Protein AF-Q71DD2-F1 (afdb_monomer)

Nearest PDB structures (foldseek):
  8oip-assembly1_Ac  TM=7.474E-01  e=9.501E-04  Sus scrofa
  8any-assembly1_A2  TM=7.520E-01  e=8.126E-03  Homo sapiens
  7nql-assembly1_Am  TM=7.288E-01  e=7.075E-03  Sus scrofa
  6neq-assembly1_m  TM=6.473E-01  e=2.181E-03  Bos taurus
  7pnw-assembly1_2  TM=6.486E-01  e=5.364E-03  Mus musculus

Structure (mmCIF, N/CA/C/O backbone):
data_AF-Q71DD2-F1
#
_entry.id   AF-Q71DD2-F1
#
loop_
_atom_site.group_PDB
_atom_site.id
_atom_site.type_symbol
_atom_site.label_atom_id
_atom_site.label_alt_id
_atom_site.label_comp_id
_atom_site.label_asym_id
_atom_site.label_entity_id
_atom_site.label_seq_id
_atom_site.pdbx_PDB_ins_code
_atom_site.Cartn_x
_atom_site.Cartn_y
_atom_site.Cartn_z
_atom_site.occupancy
_atom_site.B_iso_or_equiv
_atom_site.auth_seq_id
_atom_site.auth_comp_id
_atom_site.auth_asym_id
_atom_site.auth_atom_id
_atom_site.pdbx_PDB_model_num
ATOM 1 N N . MET A 1 1 ? 49.262 -46.499 -36.987 1.00 41.56 1 MET A N 1
ATOM 2 C CA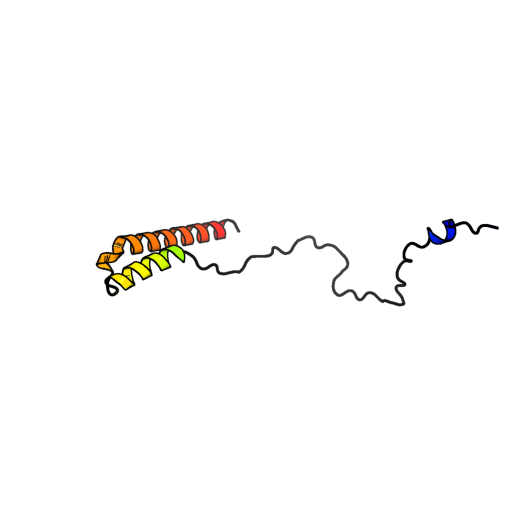 . MET A 1 1 ? 49.068 -45.060 -37.272 1.00 41.56 1 MET A CA 1
ATOM 3 C C . MET A 1 1 ? 47.923 -44.555 -36.410 1.00 41.56 1 MET A C 1
ATOM 5 O O . MET A 1 1 ? 46.777 -44.879 -36.681 1.00 41.56 1 MET A O 1
ATOM 9 N N . ARG A 1 2 ? 48.230 -43.879 -35.297 1.00 51.97 2 ARG A N 1
ATOM 10 C CA . ARG A 1 2 ? 47.214 -43.291 -34.414 1.00 51.97 2 ARG A CA 1
ATOM 11 C C . ARG A 1 2 ? 46.852 -41.927 -34.993 1.00 51.97 2 ARG A C 1
ATOM 13 O O . ARG A 1 2 ? 47.700 -41.041 -35.002 1.00 51.97 2 ARG A O 1
ATOM 20 N N . VAL A 1 3 ? 45.640 -41.789 -35.527 1.00 55.56 3 VAL A N 1
ATOM 21 C CA . VAL A 1 3 ? 45.112 -40.484 -35.946 1.00 55.56 3 VAL A CA 1
ATOM 22 C C . VAL A 1 3 ? 45.074 -39.600 -34.691 1.00 55.56 3 VAL A C 1
ATOM 24 O O . VAL A 1 3 ? 44.476 -40.017 -33.697 1.00 55.56 3 VAL A O 1
ATOM 27 N N . PRO A 1 4 ? 45.749 -38.438 -34.660 1.00 50.84 4 PRO A N 1
ATOM 28 C CA . PRO A 1 4 ? 45.822 -37.634 -33.450 1.00 50.84 4 PRO A CA 1
ATOM 29 C C . PRO A 1 4 ? 44.434 -37.068 -33.130 1.00 50.84 4 PRO A C 1
ATOM 31 O O . PRO A 1 4 ? 43.833 -36.384 -33.958 1.00 50.84 4 PRO A O 1
ATOM 34 N N . GLY A 1 5 ? 43.950 -37.291 -31.903 1.00 52.31 5 GLY A N 1
ATOM 35 C CA . GLY A 1 5 ? 42.695 -36.725 -31.379 1.00 52.31 5 GLY A CA 1
ATOM 36 C C . GLY A 1 5 ? 42.622 -35.187 -31.394 1.00 52.31 5 GLY A C 1
ATOM 37 O O . GLY A 1 5 ? 41.566 -34.621 -31.126 1.00 52.31 5 GLY A O 1
ATOM 38 N N . ALA A 1 6 ? 43.705 -34.504 -31.779 1.00 51.97 6 ALA A N 1
ATOM 39 C CA . ALA A 1 6 ? 43.759 -33.062 -32.00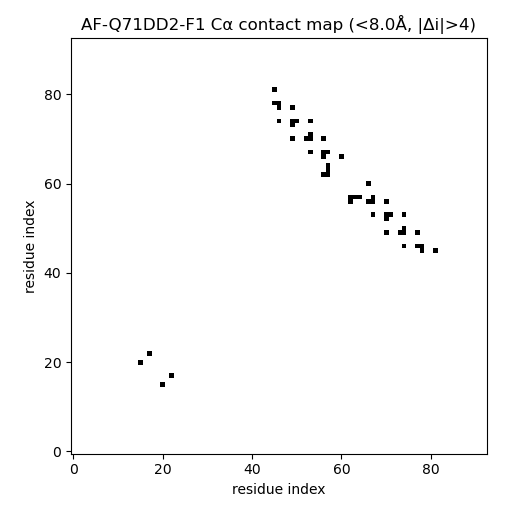6 1.00 51.97 6 ALA A CA 1
ATOM 40 C C . ALA A 1 6 ? 42.846 -32.576 -33.152 1.00 51.97 6 ALA A C 1
ATOM 42 O O . ALA A 1 6 ? 42.433 -31.420 -33.143 1.00 51.97 6 ALA A O 1
ATOM 43 N N . LEU A 1 7 ? 42.464 -33.441 -34.104 1.00 52.72 7 LEU A N 1
ATOM 44 C CA . LEU A 1 7 ? 41.542 -33.066 -35.191 1.00 52.72 7 LEU A CA 1
ATOM 45 C C . LEU A 1 7 ? 40.090 -32.848 -34.721 1.00 52.72 7 LEU A C 1
ATOM 47 O O . LEU A 1 7 ? 39.317 -32.195 -35.421 1.00 52.72 7 LEU A O 1
ATOM 51 N N . TYR A 1 8 ? 39.720 -33.349 -33.537 1.00 53.44 8 TYR A N 1
ATOM 52 C CA . TYR A 1 8 ? 38.376 -33.170 -32.971 1.00 53.44 8 TYR A CA 1
ATOM 53 C C . TYR A 1 8 ? 38.284 -32.019 -31.955 1.00 53.44 8 TYR A C 1
ATOM 55 O O . TYR A 1 8 ? 37.186 -31.526 -31.714 1.00 53.44 8 TYR A O 1
ATOM 63 N N . ALA A 1 9 ? 39.409 -31.534 -31.414 1.00 53.69 9 ALA A N 1
ATOM 64 C CA . ALA A 1 9 ? 39.442 -30.393 -30.488 1.00 53.69 9 ALA A CA 1
ATOM 65 C C . ALA A 1 9 ? 39.294 -29.024 -31.188 1.00 53.69 9 ALA A C 1
ATOM 67 O O . ALA A 1 9 ? 38.965 -28.032 -30.547 1.00 53.69 9 ALA A O 1
ATOM 68 N N . ALA A 1 10 ? 39.497 -28.968 -32.508 1.00 55.44 10 ALA A N 1
ATOM 69 C CA . ALA A 1 10 ? 39.393 -27.748 -33.314 1.00 55.44 10 ALA A CA 1
ATOM 70 C C . ALA A 1 10 ? 37.973 -27.460 -33.845 1.00 55.44 10 ALA A C 1
ATOM 72 O O . ALA A 1 10 ? 37.777 -26.513 -34.602 1.00 55.44 10 ALA A O 1
ATOM 73 N N . ARG A 1 11 ? 36.969 -28.269 -33.481 1.00 58.97 11 ARG A N 1
ATOM 74 C CA . ARG A 1 11 ? 35.570 -28.064 -33.885 1.00 58.97 11 ARG A CA 1
ATOM 75 C C . ARG A 1 11 ? 34.770 -27.428 -32.753 1.00 58.97 11 ARG A C 1
ATOM 77 O O . ARG A 1 11 ? 33.809 -28.006 -32.252 1.00 58.97 11 ARG A O 1
ATOM 84 N N . GLY A 1 12 ? 35.164 -26.214 -32.367 1.00 63.00 12 GLY A N 1
ATOM 85 C CA . GLY A 1 12 ? 34.200 -25.289 -31.771 1.00 63.00 12 GLY A CA 1
ATOM 86 C C . GLY A 1 12 ? 33.009 -25.136 -32.723 1.00 63.00 12 GLY A C 1
ATOM 87 O O . GLY A 1 12 ? 33.160 -25.338 -33.931 1.00 63.00 12 GLY A O 1
ATOM 88 N N . ARG A 1 13 ? 31.811 -24.841 -32.203 1.00 67.69 13 ARG A N 1
ATOM 89 C CA . ARG A 1 13 ? 30.649 -24.588 -33.070 1.00 67.69 13 ARG A CA 1
ATOM 90 C C . ARG A 1 13 ? 31.043 -23.537 -34.113 1.00 67.69 13 ARG A C 1
ATOM 92 O O . ARG A 1 13 ? 31.495 -22.456 -33.743 1.00 67.69 13 ARG A O 1
ATOM 99 N N . ALA A 1 14 ? 30.924 -23.891 -35.392 1.00 73.81 14 ALA A N 1
ATOM 100 C CA . ALA A 1 14 ? 31.155 -22.950 -36.478 1.00 73.81 14 ALA A CA 1
ATOM 101 C C . ALA A 1 14 ? 30.189 -21.762 -36.327 1.00 73.81 14 ALA A C 1
ATOM 103 O O . ALA A 1 14 ? 29.073 -21.961 -35.829 1.00 73.81 14 ALA A O 1
ATOM 104 N N . PRO A 1 15 ? 30.595 -20.541 -36.719 1.00 78.31 15 PRO A N 1
ATOM 105 C CA . PRO A 1 15 ? 29.677 -19.413 -36.742 1.00 78.31 15 PRO A CA 1
ATOM 106 C C . PRO A 1 15 ? 28.468 -19.761 -37.616 1.00 78.31 15 PRO A C 1
ATOM 108 O O . PRO A 1 15 ? 28.608 -20.401 -38.661 1.00 78.31 15 PRO A O 1
ATOM 111 N N . GLN A 1 16 ? 27.279 -19.370 -37.161 1.00 80.38 16 GLN A N 1
ATOM 112 C CA . GLN A 1 16 ? 26.046 -19.590 -37.907 1.00 80.38 16 GLN A CA 1
ATOM 113 C C . GLN A 1 16 ? 26.132 -18.861 -39.252 1.00 80.38 16 GLN A C 1
ATOM 115 O O . GLN A 1 16 ? 26.517 -17.696 -39.310 1.00 80.38 16 GLN A O 1
ATOM 120 N N . ASN A 1 17 ? 25.766 -19.544 -40.333 1.00 84.38 17 ASN A N 1
ATOM 121 C CA . ASN A 1 17 ? 25.707 -18.939 -41.655 1.00 84.38 17 ASN A CA 1
ATOM 122 C C . ASN A 1 17 ? 24.497 -17.991 -41.737 1.00 84.38 17 ASN A C 1
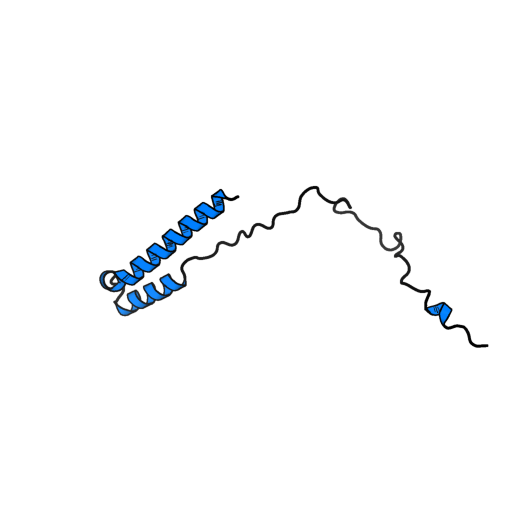ATOM 124 O O . ASN A 1 17 ? 23.351 -18.431 -41.623 1.00 84.38 17 ASN A O 1
ATOM 128 N N . GLU A 1 18 ? 24.753 -16.700 -41.957 1.00 83.50 18 GLU A N 1
ATOM 129 C CA . GLU A 1 18 ? 23.732 -15.640 -42.048 1.00 83.50 18 GLU A CA 1
ATOM 130 C C . GLU A 1 18 ? 22.730 -15.871 -43.189 1.00 83.50 18 GLU A C 1
ATOM 132 O O . GLU A 1 18 ? 21.598 -15.400 -43.126 1.00 83.50 18 GLU A O 1
ATOM 137 N N . LYS A 1 19 ? 23.121 -16.630 -44.224 1.00 84.75 19 LYS A N 1
ATOM 138 C CA . LYS A 1 19 ? 22.230 -16.995 -45.338 1.00 84.75 19 LYS A CA 1
ATOM 139 C C . LYS A 1 19 ? 21.157 -18.000 -44.929 1.00 84.75 19 LYS A C 1
ATOM 141 O O . LYS A 1 19 ? 20.059 -17.964 -45.473 1.00 84.75 19 LYS A O 1
ATOM 146 N N . ASP A 1 20 ? 21.486 -18.881 -43.987 1.00 87.06 20 ASP A N 1
ATOM 147 C CA . ASP A 1 20 ? 20.587 -19.942 -43.528 1.00 87.06 20 ASP A CA 1
ATOM 148 C C . ASP A 1 20 ? 19.633 -19.424 -42.439 1.00 87.06 20 ASP A C 1
ATOM 150 O O . ASP A 1 20 ? 18.536 -19.952 -42.271 1.00 87.06 20 ASP A O 1
ATOM 154 N N . VAL A 1 21 ? 20.040 -18.376 -41.706 1.00 86.69 21 VAL A N 1
ATOM 155 C CA . VAL A 1 21 ? 19.232 -17.708 -40.674 1.00 86.69 21 VAL A CA 1
ATOM 156 C C . VAL A 1 21 ? 19.396 -16.186 -40.805 1.00 86.69 21 VAL A C 1
ATOM 158 O O . VAL A 1 21 ? 20.233 -15.599 -40.113 1.00 86.69 21 VAL A O 1
ATOM 161 N N . PRO A 1 22 ? 18.623 -15.532 -41.694 1.00 84.56 22 PRO A N 1
ATOM 162 C CA . PRO A 1 22 ? 18.713 -14.092 -41.881 1.00 84.56 22 PRO A CA 1
ATOM 163 C C . PRO A 1 22 ? 18.199 -13.368 -40.636 1.00 84.56 22 PRO A C 1
ATOM 165 O O . PRO A 1 22 ? 17.083 -13.602 -40.167 1.00 84.56 22 PRO A O 1
ATOM 168 N N . PHE A 1 23 ? 19.018 -12.471 -40.096 1.00 84.25 23 PHE A N 1
ATOM 169 C CA . PHE A 1 23 ? 18.617 -11.636 -38.975 1.00 84.25 23 PHE A CA 1
ATOM 170 C C . PHE A 1 23 ? 17.620 -10.569 -39.442 1.00 84.25 23 PHE A C 1
ATOM 172 O O . PHE A 1 23 ? 17.921 -9.779 -40.336 1.00 84.25 23 PHE A O 1
ATOM 179 N N . GLN A 1 24 ? 16.441 -10.525 -38.820 1.00 88.25 24 GLN A N 1
ATOM 180 C CA . GLN A 1 24 ? 15.466 -9.460 -39.036 1.00 88.25 24 GLN A CA 1
ATOM 181 C C . GLN A 1 24 ? 15.505 -8.485 -37.861 1.00 88.25 24 GLN A C 1
ATOM 183 O O . GLN A 1 24 ? 15.101 -8.805 -36.742 1.00 88.25 24 GLN A O 1
ATOM 188 N N . GLU A 1 25 ? 15.988 -7.276 -38.124 1.00 87.69 25 GLU A N 1
ATOM 189 C CA . GLU A 1 25 ? 16.113 -6.242 -37.108 1.00 87.69 25 GLU A CA 1
ATOM 190 C C . GLU A 1 25 ? 14.746 -5.601 -36.805 1.00 87.69 25 GLU A C 1
ATOM 192 O O . GLU A 1 25 ? 14.207 -4.846 -37.609 1.00 87.69 25 GLU A O 1
ATOM 197 N N . ILE A 1 26 ? 14.170 -5.894 -35.633 1.00 92.19 26 ILE A N 1
ATOM 198 C CA . ILE A 1 26 ? 12.951 -5.212 -35.142 1.00 92.19 26 ILE A CA 1
ATOM 199 C C . ILE A 1 26 ? 13.310 -3.845 -34.532 1.00 92.19 26 ILE A C 1
ATOM 201 O O . ILE A 1 26 ? 12.536 -2.890 -34.589 1.00 92.19 26 ILE A O 1
ATOM 205 N N . LEU A 1 27 ? 14.494 -3.756 -33.926 1.00 89.31 27 LEU A N 1
ATOM 206 C CA . LEU A 1 27 ? 15.039 -2.568 -33.278 1.00 89.31 27 LEU A CA 1
ATOM 207 C C . LEU A 1 27 ? 16.523 -2.466 -33.610 1.00 89.31 27 LEU A C 1
ATOM 209 O O . LEU A 1 27 ? 17.183 -3.504 -33.621 1.00 89.31 27 LEU A O 1
ATOM 213 N N . PRO A 1 28 ? 17.056 -1.246 -33.791 1.00 91.50 28 PRO A N 1
ATOM 214 C CA . PRO A 1 28 ? 18.446 -1.063 -34.167 1.00 91.50 28 PRO A CA 1
ATOM 215 C C . PRO A 1 28 ? 19.373 -1.723 -33.137 1.00 91.50 28 PRO A C 1
ATOM 217 O O . PRO A 1 28 ? 19.192 -1.505 -31.935 1.00 91.50 28 PRO A O 1
ATOM 220 N N . LEU A 1 29 ? 20.377 -2.471 -33.601 1.00 89.88 29 LEU A N 1
ATOM 221 C CA . LEU A 1 29 ? 21.429 -3.145 -32.829 1.00 89.88 29 LEU A CA 1
ATOM 222 C C . LEU A 1 29 ? 22.414 -2.132 -32.221 1.00 89.88 29 LEU A C 1
ATOM 224 O O . LEU A 1 29 ? 23.629 -2.199 -32.391 1.00 89.88 29 LEU A O 1
ATOM 228 N N . ARG A 1 30 ? 21.872 -1.149 -31.508 1.00 92.25 30 ARG A N 1
ATOM 229 C CA . ARG A 1 30 ? 22.594 -0.095 -30.806 1.00 92.25 30 ARG A CA 1
ATOM 230 C C . ARG A 1 30 ? 21.989 0.101 -29.428 1.00 92.25 30 ARG A C 1
ATOM 232 O O . ARG A 1 30 ? 20.776 0.004 -29.238 1.00 92.25 30 ARG A O 1
ATOM 239 N N . LEU A 1 31 ? 22.844 0.422 -28.466 1.00 91.56 31 LEU A N 1
ATOM 240 C CA . LEU A 1 31 ? 22.397 0.760 -27.123 1.00 91.56 31 LEU A CA 1
ATOM 241 C C . LEU A 1 31 ? 21.641 2.094 -27.140 1.00 91.56 31 LEU A C 1
ATOM 243 O O . LEU A 1 31 ? 21.983 3.019 -27.879 1.00 91.56 31 LEU A O 1
ATOM 247 N N . LYS A 1 32 ? 20.595 2.188 -26.317 1.00 91.56 32 LYS A N 1
ATOM 248 C CA . LYS A 1 32 ? 19.914 3.455 -26.039 1.00 91.56 32 LYS A CA 1
ATOM 249 C C . LYS A 1 32 ? 20.729 4.246 -25.019 1.00 91.56 32 LYS A C 1
ATOM 251 O O . LYS A 1 32 ? 21.382 3.668 -24.158 1.00 91.56 32 LYS A O 1
ATOM 256 N N . ASN A 1 33 ? 20.604 5.568 -25.063 1.00 94.88 33 ASN A N 1
ATOM 257 C CA . ASN A 1 33 ? 21.209 6.452 -24.062 1.00 94.88 33 ASN A CA 1
ATOM 258 C C . ASN A 1 33 ? 20.486 6.399 -22.704 1.00 94.88 33 ASN A C 1
ATOM 260 O O . ASN A 1 33 ? 20.929 7.025 -21.747 1.00 94.88 33 ASN A O 1
ATOM 264 N N . THR A 1 34 ? 19.356 5.691 -22.619 1.00 89.75 34 THR A N 1
ATOM 265 C CA . THR A 1 34 ? 18.536 5.572 -21.413 1.00 89.75 34 THR A CA 1
ATOM 266 C C . THR A 1 34 ? 18.046 4.142 -21.223 1.00 89.75 34 THR A C 1
ATOM 268 O O . THR A 1 34 ? 17.874 3.381 -22.180 1.00 89.75 34 THR A O 1
ATOM 271 N N . VAL A 1 35 ? 17.790 3.792 -19.965 1.00 89.38 35 VAL A N 1
ATOM 272 C CA . VAL A 1 35 ? 17.134 2.543 -19.574 1.00 89.38 35 VAL A CA 1
ATOM 273 C C . VAL A 1 35 ? 15.663 2.812 -19.269 1.00 89.38 35 VAL A C 1
ATOM 275 O O . VAL A 1 35 ? 15.299 3.899 -18.823 1.00 89.38 35 VAL A O 1
ATOM 278 N N . SER A 1 36 ? 14.800 1.827 -19.515 1.00 84.06 36 SER A N 1
ATOM 279 C CA . SER A 1 36 ? 13.416 1.908 -19.049 1.00 84.06 36 SER A CA 1
ATOM 280 C C . SER A 1 36 ? 13.406 1.695 -17.538 1.00 84.06 36 SER A C 1
ATOM 282 O O . SER A 1 36 ? 13.801 0.634 -17.057 1.00 84.06 36 SER A O 1
ATOM 284 N N . GLY A 1 37 ? 12.975 2.707 -16.787 1.00 82.62 37 GLY A N 1
ATOM 285 C CA . GLY A 1 37 ? 12.643 2.532 -15.380 1.00 82.62 37 GLY A CA 1
ATOM 286 C C . GLY A 1 37 ? 11.371 1.699 -15.284 1.00 82.62 37 GLY A C 1
ATOM 287 O O . GLY A 1 37 ? 10.312 2.139 -15.730 1.00 82.62 37 GLY A O 1
ATOM 288 N N . LYS A 1 38 ? 11.462 0.488 -14.731 1.00 77.56 38 LYS A N 1
ATOM 289 C CA . LYS A 1 38 ? 10.270 -0.284 -14.378 1.00 77.56 38 LYS A CA 1
ATOM 290 C C . LYS A 1 38 ? 9.620 0.414 -13.184 1.00 77.56 38 LYS A C 1
ATOM 292 O O . LYS A 1 38 ? 10.113 0.299 -12.067 1.00 77.56 38 LYS A O 1
ATOM 297 N N . ALA A 1 39 ? 8.564 1.181 -13.433 1.00 71.50 39 ALA A N 1
ATOM 298 C CA . ALA A 1 39 ? 7.735 1.720 -12.367 1.00 71.50 39 ALA A CA 1
ATOM 299 C C . ALA A 1 39 ? 6.833 0.596 -11.854 1.00 71.50 39 ALA A C 1
ATOM 301 O O . ALA A 1 39 ? 6.122 -0.034 -12.641 1.00 71.50 39 ALA A O 1
ATOM 302 N N . ASP A 1 40 ? 6.877 0.330 -10.552 1.00 67.94 40 ASP A N 1
ATOM 303 C CA . ASP A 1 40 ? 5.921 -0.574 -9.928 1.00 67.94 40 ASP A CA 1
ATOM 304 C C . ASP A 1 40 ? 4.587 0.173 -9.821 1.00 67.94 40 ASP A C 1
ATOM 306 O O . ASP A 1 40 ? 4.392 1.032 -8.963 1.00 67.94 40 ASP A O 1
ATOM 310 N N . SER A 1 41 ? 3.688 -0.066 -10.776 1.00 67.69 41 SER A N 1
ATOM 311 C CA . SER A 1 41 ? 2.357 0.553 -10.807 1.00 67.69 41 SER A CA 1
ATOM 312 C C . SER A 1 41 ? 1.329 -0.229 -9.982 1.00 67.69 41 SER A C 1
ATOM 314 O O . SER A 1 41 ? 0.128 0.002 -10.123 1.00 67.69 41 SER A O 1
ATOM 316 N N . GLY A 1 42 ? 1.778 -1.186 -9.163 1.00 72.81 42 GLY A N 1
ATOM 317 C CA . GLY A 1 42 ? 0.919 -1.945 -8.264 1.00 72.81 42 GLY A CA 1
ATOM 318 C C . GLY A 1 42 ? 0.287 -1.030 -7.216 1.00 72.81 42 GLY A C 1
ATOM 319 O O . GLY A 1 42 ? 0.976 -0.294 -6.512 1.00 72.81 42 GLY A O 1
ATOM 320 N N . SER A 1 43 ? -1.041 -1.051 -7.111 1.00 71.19 43 SER A N 1
ATOM 321 C CA . SER A 1 43 ? -1.745 -0.406 -6.006 1.00 71.19 43 SER A CA 1
ATOM 322 C C . SER A 1 43 ? -1.713 -1.329 -4.790 1.00 71.19 43 SER A C 1
ATOM 324 O O . SER A 1 43 ? -2.581 -2.190 -4.651 1.00 71.19 43 SER A O 1
ATOM 326 N N . ASP A 1 44 ? -0.724 -1.159 -3.915 1.00 71.75 44 ASP A N 1
ATOM 327 C CA . ASP A 1 44 ? -0.719 -1.878 -2.642 1.00 71.75 44 ASP A CA 1
ATOM 328 C C . ASP A 1 44 ? -1.881 -1.421 -1.755 1.00 71.75 44 ASP A C 1
ATOM 330 O O . ASP A 1 44 ? -2.100 -0.222 -1.537 1.00 71.75 44 ASP A O 1
ATOM 334 N N . VAL A 1 45 ? -2.620 -2.399 -1.228 1.00 82.69 45 VAL A N 1
ATOM 335 C CA . VAL A 1 45 ? -3.674 -2.181 -0.235 1.00 82.69 45 VAL A CA 1
ATOM 336 C C . VAL A 1 45 ? -3.019 -1.998 1.133 1.00 82.69 45 VAL A C 1
ATOM 338 O O . VAL A 1 45 ? -2.365 -2.901 1.651 1.00 82.69 45 VAL A O 1
ATOM 341 N N . ALA A 1 46 ? -3.186 -0.817 1.724 1.00 87.69 46 ALA A N 1
ATOM 342 C CA . ALA A 1 46 ? -2.592 -0.475 3.012 1.00 87.69 46 ALA A CA 1
ATOM 343 C C . ALA A 1 46 ? -3.462 -0.910 4.204 1.00 87.69 46 ALA A C 1
ATOM 345 O O . ALA A 1 46 ? -4.684 -0.990 4.101 1.00 87.69 46 ALA A O 1
ATOM 346 N N . CYS A 1 47 ? -2.826 -1.111 5.363 1.00 93.38 47 CYS A N 1
ATOM 347 C CA . CYS A 1 47 ? -3.486 -1.260 6.670 1.00 93.38 47 CYS A CA 1
ATOM 348 C C . CYS A 1 47 ? -4.422 -2.477 6.831 1.00 93.38 47 CYS A C 1
ATOM 350 O O . CYS A 1 47 ? -5.331 -2.445 7.659 1.00 93.38 47 CYS A O 1
ATOM 352 N N . LEU A 1 48 ? -4.176 -3.573 6.101 1.00 93.50 48 LEU A N 1
ATOM 353 C CA . LEU A 1 48 ? -4.978 -4.805 6.197 1.00 93.50 48 LEU A CA 1
ATOM 354 C C . LEU A 1 48 ? -5.007 -5.407 7.609 1.00 93.50 48 LEU A C 1
ATOM 356 O O . LEU A 1 48 ? -6.049 -5.887 8.050 1.00 93.50 48 LEU A O 1
ATOM 360 N N . GLN A 1 49 ? -3.886 -5.346 8.330 1.00 93.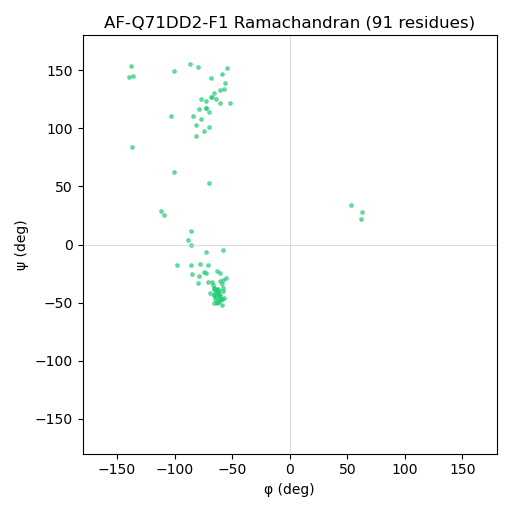56 49 GLN A N 1
ATOM 361 C CA . GLN A 1 49 ? -3.802 -5.855 9.700 1.00 93.56 49 GLN A CA 1
ATOM 362 C C . GLN A 1 49 ? -4.742 -5.091 10.642 1.00 93.56 49 GLN A C 1
ATOM 364 O O . GLN A 1 49 ? -5.545 -5.700 11.345 1.00 93.56 49 GLN A O 1
ATOM 369 N N . GLU A 1 50 ? -4.683 -3.759 10.612 1.00 94.19 50 GLU A N 1
ATOM 370 C CA . GLU A 1 50 ? -5.521 -2.899 11.455 1.00 94.19 50 GLU A CA 1
ATOM 371 C C . GLU A 1 50 ? -7.005 -3.013 11.080 1.00 94.19 50 GLU A C 1
ATOM 373 O O . GLU A 1 50 ? -7.866 -3.019 11.957 1.00 94.19 50 GLU A O 1
ATOM 378 N N . MET A 1 51 ? -7.319 -3.188 9.787 1.00 94.31 51 MET A N 1
ATOM 379 C CA . MET A 1 51 ? -8.686 -3.495 9.347 1.00 94.31 51 MET A CA 1
ATOM 380 C C . MET A 1 51 ? -9.206 -4.808 9.933 1.00 94.31 51 MET A C 1
ATOM 382 O O . MET A 1 51 ? -10.351 -4.866 10.377 1.00 94.31 51 MET A O 1
ATOM 386 N N . GLY A 1 52 ? -8.381 -5.858 9.951 1.00 94.81 52 GLY A N 1
ATOM 387 C CA . GLY A 1 52 ? -8.761 -7.148 10.524 1.00 94.81 52 GLY A CA 1
ATOM 388 C C . GLY A 1 52 ? -9.088 -7.050 12.016 1.00 94.81 52 GLY A C 1
ATOM 389 O O . GLY A 1 52 ? -10.104 -7.585 12.459 1.00 94.81 52 GLY A O 1
ATOM 390 N N . VAL A 1 53 ? -8.270 -6.318 12.778 1.00 95.25 53 VAL A N 1
ATOM 391 C CA . VAL A 1 53 ? -8.480 -6.094 14.219 1.00 95.25 53 VAL A CA 1
ATOM 392 C C . VAL A 1 53 ? -9.747 -5.271 14.480 1.00 95.25 53 VAL A C 1
ATOM 394 O O . VAL A 1 53 ? -10.555 -5.633 15.336 1.00 95.25 53 VAL A O 1
ATOM 397 N N . LEU A 1 54 ? -9.970 -4.210 13.701 1.00 95.12 54 LEU A N 1
ATOM 398 C CA . LEU A 1 54 ? -11.183 -3.395 13.772 1.00 95.12 54 LEU A CA 1
ATOM 399 C C . LEU A 1 54 ? -12.445 -4.226 13.509 1.00 95.12 54 LEU A C 1
ATOM 401 O O . LEU A 1 54 ? -13.411 -4.144 14.267 1.00 95.12 54 LEU A O 1
ATOM 405 N N . PHE A 1 55 ? -12.437 -5.054 12.464 1.00 95.06 55 PHE A N 1
ATOM 406 C CA . PHE A 1 55 ? -13.579 -5.903 12.138 1.00 95.06 55 PHE A CA 1
ATOM 407 C C . PHE A 1 55 ? -13.836 -6.993 13.176 1.00 95.06 55 PHE A C 1
ATOM 409 O O . PHE A 1 55 ? -14.998 -7.319 13.408 1.00 95.06 55 PHE A O 1
ATOM 416 N N . ALA A 1 56 ? -12.798 -7.518 13.831 1.00 95.31 56 ALA A N 1
ATOM 417 C CA . ALA A 1 56 ? -12.977 -8.436 14.951 1.00 95.31 56 ALA A CA 1
ATOM 418 C C . ALA A 1 56 ? -13.728 -7.753 16.108 1.00 95.31 56 ALA A C 1
ATOM 420 O O . ALA A 1 56 ? -14.759 -8.256 16.545 1.00 95.31 56 ALA A O 1
ATOM 421 N N . CYS A 1 57 ? -13.293 -6.556 16.518 1.00 95.62 57 CYS A N 1
ATOM 422 C CA . CYS A 1 57 ? -13.966 -5.810 17.583 1.00 95.62 57 CYS A CA 1
ATOM 423 C C . CYS A 1 57 ? -15.414 -5.448 17.221 1.00 95.62 57 CYS A C 1
ATOM 425 O O . CYS A 1 57 ? -16.321 -5.605 18.040 1.00 95.62 57 CYS A O 1
ATOM 427 N N . LEU A 1 58 ? -15.649 -4.979 15.992 1.00 95.38 58 LEU A N 1
AT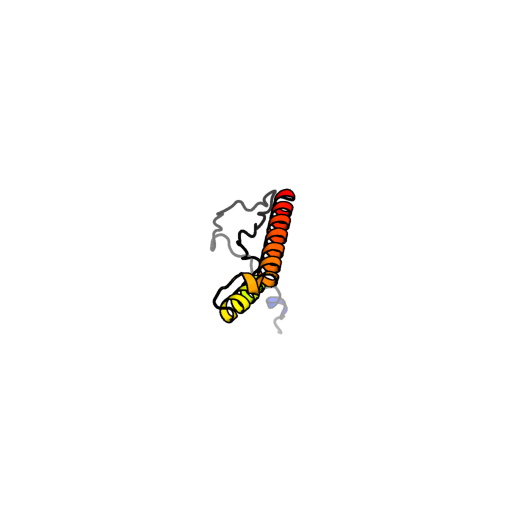OM 428 C CA . LEU A 1 58 ? -16.994 -4.628 15.537 1.00 95.38 58 LEU A CA 1
ATOM 429 C C . LEU A 1 58 ? -17.912 -5.850 15.515 1.00 95.38 58 LEU A C 1
ATOM 431 O O . LEU A 1 58 ? -19.065 -5.744 15.917 1.00 95.38 58 LEU A O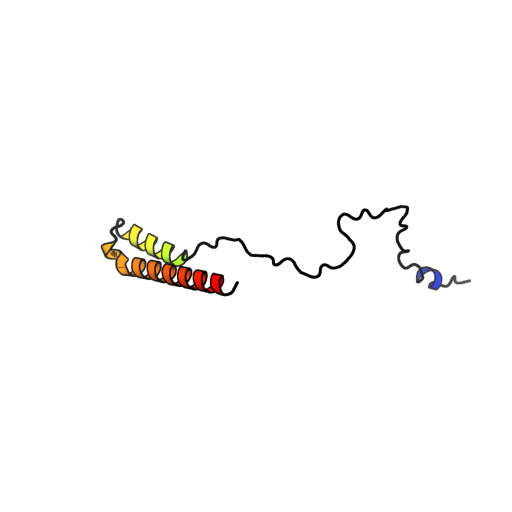 1
ATOM 435 N N . LYS A 1 59 ? -17.407 -7.013 15.098 1.00 96.31 59 LYS A N 1
ATOM 436 C CA . LYS A 1 59 ? -18.178 -8.257 15.098 1.00 96.31 59 LYS A CA 1
ATOM 437 C C . LYS A 1 59 ? -18.602 -8.672 16.509 1.00 96.31 59 LYS A C 1
ATOM 439 O O . LYS A 1 59 ? -19.744 -9.087 16.685 1.00 96.31 59 LYS A O 1
ATOM 444 N N . ASP A 1 60 ? -17.713 -8.540 17.489 1.00 95.06 60 ASP A N 1
ATOM 445 C CA . ASP A 1 60 ? -17.984 -8.950 18.872 1.00 95.06 60 ASP A CA 1
ATOM 446 C C . ASP A 1 60 ? -18.937 -7.987 19.605 1.00 95.06 60 ASP A C 1
ATOM 448 O O . ASP A 1 60 ? -19.627 -8.394 20.536 1.00 95.06 60 ASP A O 1
ATOM 452 N N . ASN A 1 61 ? -19.013 -6.726 19.165 1.00 92.88 61 ASN A N 1
ATOM 453 C CA . ASN A 1 61 ? -19.812 -5.667 19.795 1.00 92.88 61 ASN A CA 1
ATOM 454 C C . ASN A 1 61 ? -21.003 -5.204 18.936 1.00 92.88 61 ASN A C 1
ATOM 456 O O . ASN A 1 61 ? -21.387 -4.035 18.998 1.00 92.88 61 ASN A O 1
ATOM 460 N N . GLU A 1 62 ? -21.555 -6.084 18.092 1.00 92.88 62 GLU A N 1
ATOM 461 C CA . GLU A 1 62 ? -22.737 -5.804 17.250 1.00 92.88 62 GLU A CA 1
ATOM 462 C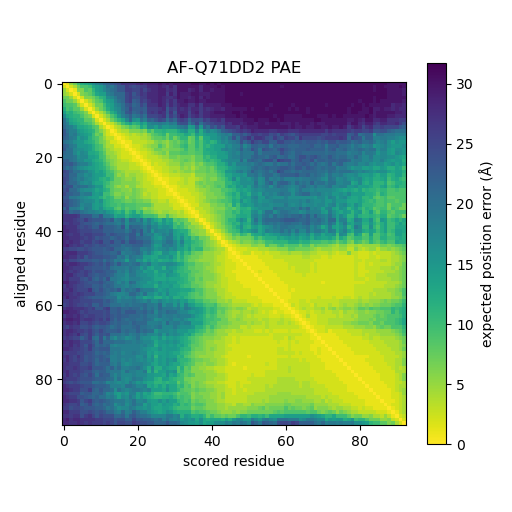 C . GLU A 1 62 ? -22.601 -4.530 16.390 1.00 92.88 62 GLU A C 1
ATOM 464 O O . GLU A 1 62 ? -23.563 -3.809 16.135 1.00 92.88 62 GLU A O 1
ATOM 469 N N . PHE A 1 63 ? -21.381 -4.250 15.930 1.00 90.19 63 PHE A N 1
ATOM 470 C CA . PHE A 1 63 ? -21.001 -3.081 15.133 1.00 90.19 63 PHE A CA 1
ATOM 471 C C . PHE A 1 63 ? -21.205 -1.731 15.838 1.00 90.19 63 PHE A C 1
ATOM 473 O O . PHE A 1 63 ? -21.262 -0.685 15.192 1.00 90.19 63 PHE A O 1
ATOM 480 N N . VAL A 1 64 ? -21.256 -1.719 17.172 1.00 91.56 64 VAL A N 1
ATOM 481 C CA . VAL A 1 64 ? -21.318 -0.481 17.951 1.00 91.56 64 VAL A CA 1
ATOM 482 C C . VAL A 1 64 ? -19.916 0.117 18.097 1.00 91.56 64 VAL A C 1
ATOM 484 O O . VAL A 1 64 ? -19.109 -0.293 18.931 1.00 91.56 64 VAL A O 1
ATOM 487 N N . GLU A 1 65 ? -19.645 1.162 17.315 1.00 87.50 65 GLU A N 1
ATOM 488 C CA . GLU A 1 65 ? -18.339 1.840 17.235 1.00 87.50 65 GLU A CA 1
ATOM 489 C C . GLU A 1 65 ? -17.802 2.346 18.583 1.00 87.50 65 GLU A C 1
ATOM 491 O O . GLU A 1 65 ? -16.590 2.416 18.789 1.00 87.50 65 GLU A O 1
ATOM 496 N N . LYS A 1 66 ? -18.694 2.675 19.526 1.00 91.31 66 LYS A N 1
ATOM 497 C CA . LYS A 1 66 ? -18.330 3.217 20.845 1.00 91.31 66 LYS A CA 1
ATOM 498 C C . LYS A 1 66 ? -17.403 2.290 21.635 1.00 91.31 66 LYS A C 1
ATOM 500 O O . LYS A 1 66 ? -16.588 2.785 22.409 1.00 91.31 66 LYS A O 1
ATOM 505 N N . TYR A 1 67 ? -17.515 0.977 21.439 1.00 90.62 67 TYR A N 1
ATOM 506 C CA . TYR A 1 67 ? -16.695 -0.013 22.141 1.00 90.62 67 TYR A CA 1
ATOM 507 C C . TYR A 1 67 ? -15.343 -0.266 21.461 1.00 90.62 67 TYR A C 1
ATOM 509 O O . TYR A 1 67 ? -14.419 -0.733 22.118 1.00 90.62 67 TYR A O 1
ATOM 517 N N . CYS A 1 68 ? -15.198 0.116 20.188 1.00 93.44 68 CYS A N 1
ATOM 518 C CA . CYS A 1 68 ? -14.017 -0.150 19.361 1.00 93.44 68 CYS A CA 1
ATOM 519 C C . CYS A 1 68 ? -13.186 1.109 19.067 1.00 93.44 68 CYS A C 1
ATOM 521 O O . CYS A 1 68 ? -12.496 1.202 18.050 1.00 93.44 68 CYS A O 1
ATOM 523 N N . HIS A 1 69 ? -13.259 2.125 19.936 1.00 93.75 69 HIS A N 1
ATOM 524 C CA . HIS A 1 69 ? -12.578 3.407 19.717 1.00 93.75 69 HIS A CA 1
ATOM 525 C C . HIS A 1 69 ? -11.055 3.248 19.567 1.00 93.75 69 HIS A C 1
ATOM 527 O O . HIS A 1 69 ? -10.413 3.972 18.802 1.00 93.75 69 HIS A O 1
ATOM 533 N N . LYS A 1 70 ? -10.461 2.291 20.286 1.00 93.75 70 LYS A N 1
ATOM 534 C CA . LYS A 1 70 ? -9.021 2.031 20.233 1.00 93.75 70 LYS A CA 1
ATOM 535 C C . LYS A 1 70 ? -8.615 1.526 18.848 1.00 93.75 70 LYS A C 1
ATOM 537 O O . LYS A 1 70 ? -7.723 2.105 18.231 1.00 93.75 70 LYS A O 1
ATOM 542 N N . GLU A 1 71 ? -9.311 0.523 18.342 1.00 93.69 71 GLU A N 1
ATOM 543 C CA . GLU A 1 71 ? -9.074 -0.125 17.055 1.00 93.69 71 GLU A CA 1
ATOM 544 C C . GLU A 1 71 ? -9.347 0.853 15.900 1.00 93.69 71 GLU A C 1
ATOM 546 O O . GLU A 1 71 ? -8.567 0.934 14.950 1.00 93.69 71 GLU A O 1
ATOM 551 N N . ILE A 1 72 ? -10.388 1.689 16.027 1.00 95.12 72 ILE A N 1
ATOM 552 C CA . ILE A 1 72 ? -10.684 2.775 15.078 1.00 95.12 72 ILE A CA 1
ATOM 553 C C . ILE A 1 72 ? -9.521 3.772 15.018 1.00 95.12 72 ILE A C 1
ATOM 555 O O . ILE A 1 72 ? -9.064 4.129 13.930 1.00 95.12 72 ILE A O 1
ATOM 559 N N . SER A 1 73 ? -9.012 4.211 16.172 1.00 95.06 73 SER A N 1
ATOM 560 C CA . SER A 1 73 ? -7.900 5.166 16.219 1.00 95.06 73 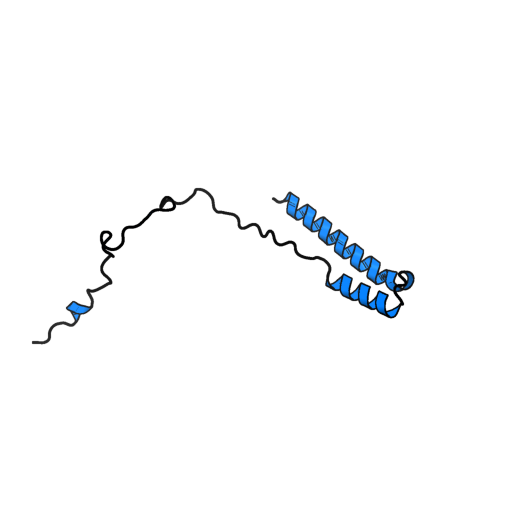SER A CA 1
ATOM 561 C C . SER A 1 73 ? -6.610 4.589 15.624 1.00 95.06 73 SER A C 1
ATOM 563 O O . SER A 1 73 ? -5.898 5.288 14.902 1.00 95.06 73 SER A O 1
ATOM 565 N N . GLN A 1 74 ? -6.334 3.301 15.854 1.00 94.88 74 GLN A N 1
ATOM 566 C CA . GLN A 1 74 ? -5.178 2.603 15.289 1.00 94.88 74 GLN A CA 1
ATOM 567 C C . GLN A 1 74 ? -5.269 2.505 13.763 1.00 94.88 74 GLN A C 1
ATOM 569 O O . GLN A 1 74 ? -4.321 2.886 13.069 1.00 94.88 74 GLN A O 1
ATOM 574 N N . PHE A 1 75 ? -6.430 2.110 13.233 1.00 95.75 75 PHE A N 1
ATOM 575 C CA . PHE A 1 75 ? -6.672 2.074 11.792 1.00 95.75 75 PHE A CA 1
ATOM 576 C C . PHE A 1 75 ? -6.503 3.457 11.144 1.00 95.75 75 PHE A C 1
ATOM 578 O O . PHE A 1 75 ? -5.792 3.599 10.144 1.00 95.75 75 PHE A O 1
ATOM 585 N N . GLN A 1 76 ? -7.087 4.500 11.742 1.00 94.56 76 GLN A N 1
ATOM 586 C CA . GLN A 1 76 ? -6.957 5.872 11.245 1.00 94.56 76 GLN A CA 1
ATOM 587 C C . GLN A 1 76 ? -5.503 6.357 11.249 1.00 94.56 76 GLN A C 1
ATOM 589 O O . GLN A 1 76 ? -5.074 7.019 10.303 1.00 94.56 76 GLN A O 1
ATOM 594 N N . ASN A 1 77 ? -4.735 6.027 12.289 1.00 95.94 77 ASN A N 1
ATOM 595 C CA . ASN A 1 77 ? -3.324 6.393 12.371 1.00 95.94 77 ASN A CA 1
ATOM 596 C C . ASN A 1 77 ? -2.495 5.681 11.295 1.00 95.94 77 ASN A C 1
A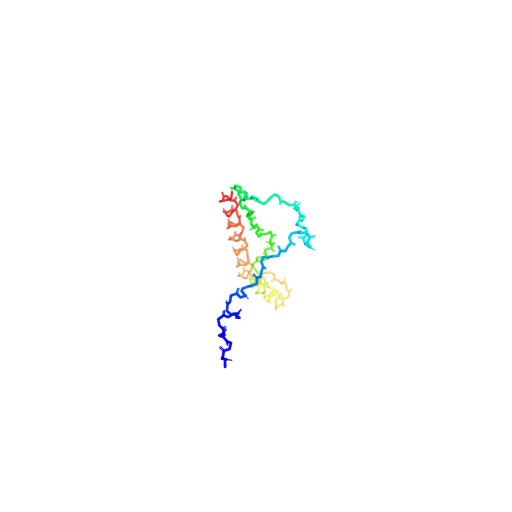TOM 598 O O . ASN A 1 77 ? -1.710 6.338 10.613 1.00 95.94 77 ASN A O 1
ATOM 602 N N . CYS A 1 78 ? -2.720 4.380 11.073 1.00 95.81 78 CYS A N 1
ATOM 603 C CA . CYS A 1 78 ? -2.072 3.648 9.983 1.00 95.81 78 CYS A CA 1
ATOM 604 C C . CYS A 1 78 ? -2.356 4.298 8.622 1.00 95.81 78 CYS A C 1
ATOM 606 O O . CYS A 1 78 ? -1.437 4.523 7.830 1.00 95.81 78 CYS A O 1
ATOM 608 N N . TYR A 1 79 ? -3.618 4.656 8.370 1.00 94.56 79 TYR A N 1
ATOM 609 C CA . TYR A 1 79 ? -4.016 5.264 7.107 1.00 94.56 79 TYR A CA 1
ATOM 610 C C . TYR A 1 79 ? -3.360 6.632 6.887 1.00 94.56 79 TYR A C 1
ATOM 612 O O . TYR A 1 79 ? -2.862 6.902 5.794 1.00 94.56 79 TYR A O 1
ATOM 620 N N . LYS A 1 80 ? -3.289 7.474 7.927 1.00 95.25 80 LYS A N 1
ATOM 621 C CA . LYS A 1 80 ? -2.579 8.763 7.870 1.00 95.25 80 LYS A CA 1
ATOM 622 C C . LYS A 1 80 ? -1.102 8.568 7.528 1.00 95.25 80 LYS A C 1
ATOM 624 O O . LYS A 1 80 ? -0.642 9.113 6.530 1.00 95.25 80 LYS A O 1
ATOM 629 N N . CYS A 1 81 ? -0.399 7.701 8.261 1.00 94.31 81 CYS A N 1
ATOM 630 C CA . CYS A 1 81 ? 1.010 7.405 7.998 1.00 94.31 81 CYS A CA 1
ATOM 631 C C . CYS A 1 81 ? 1.247 6.875 6.576 1.00 94.31 81 CYS A C 1
ATOM 633 O O . CYS A 1 81 ? 2.234 7.237 5.939 1.00 94.31 81 CYS A O 1
ATOM 635 N N . TYR A 1 82 ? 0.360 6.024 6.056 1.00 92.88 82 TYR A N 1
ATOM 636 C CA . TYR A 1 82 ? 0.454 5.548 4.676 1.00 92.88 82 TYR A CA 1
ATOM 637 C C . TYR A 1 82 ? 0.295 6.692 3.664 1.00 92.88 82 TYR A C 1
ATOM 639 O O . TYR A 1 82 ? 1.079 6.782 2.717 1.00 92.88 82 TYR A O 1
ATOM 647 N N . MET A 1 83 ? -0.684 7.579 3.862 1.00 91.62 83 MET A N 1
ATOM 648 C CA . MET A 1 83 ? -0.912 8.720 2.972 1.00 91.62 83 MET A CA 1
ATOM 649 C C . MET A 1 83 ? 0.254 9.711 2.991 1.00 91.62 83 MET A C 1
ATOM 651 O O . MET A 1 83 ? 0.665 10.167 1.922 1.00 91.62 83 MET A O 1
ATOM 655 N N . ASP A 1 84 ? 0.832 9.976 4.163 1.00 93.50 84 ASP A N 1
ATOM 656 C CA . ASP A 1 84 ? 2.001 10.848 4.312 1.00 93.50 84 ASP A CA 1
ATOM 657 C C . ASP A 1 84 ? 3.213 10.271 3.572 1.00 93.50 84 ASP A C 1
ATOM 659 O O . ASP A 1 84 ? 3.800 10.935 2.717 1.00 93.50 84 ASP A O 1
ATOM 663 N N . ARG A 1 85 ? 3.519 8.984 3.784 1.00 89.88 85 ARG A N 1
ATOM 664 C CA . ARG A 1 85 ? 4.614 8.291 3.080 1.00 89.88 85 ARG A CA 1
ATOM 665 C C . ARG A 1 85 ? 4.391 8.239 1.572 1.00 89.88 85 ARG A C 1
ATOM 667 O O . ARG A 1 85 ? 5.331 8.399 0.798 1.00 89.88 85 ARG A O 1
ATOM 674 N N . LYS A 1 86 ? 3.145 8.043 1.130 1.00 87.81 86 LYS A N 1
ATOM 675 C CA . LYS A 1 86 ? 2.779 8.069 -0.293 1.00 87.81 86 LYS A CA 1
ATOM 676 C C . LYS A 1 86 ? 2.969 9.459 -0.898 1.00 87.81 86 LYS A C 1
ATOM 678 O O . LYS A 1 86 ? 3.362 9.570 -2.058 1.00 87.81 86 LYS A O 1
ATOM 683 N N . PHE A 1 87 ? 2.679 10.512 -0.143 1.00 88.62 87 PHE A N 1
ATOM 684 C CA . PHE A 1 87 ? 2.911 11.885 -0.571 1.00 88.62 87 PHE A CA 1
ATOM 685 C C . PHE A 1 87 ? 4.407 12.211 -0.645 1.00 88.62 87 PHE A C 1
ATOM 687 O O . PHE A 1 87 ? 4.845 12.805 -1.626 1.00 88.62 87 PHE A O 1
ATOM 694 N N . GLU A 1 88 ? 5.202 11.769 0.331 1.00 89.12 88 GLU A N 1
ATOM 695 C CA . GLU A 1 88 ? 6.664 11.907 0.320 1.00 89.12 88 GLU A CA 1
ATOM 696 C C . GLU A 1 88 ? 7.306 11.167 -0.857 1.00 89.12 88 GLU A C 1
ATOM 698 O O . GLU A 1 88 ? 8.075 11.767 -1.602 1.00 89.12 88 GLU A O 1
ATOM 703 N N . ALA A 1 89 ? 6.923 9.910 -1.096 1.00 83.69 89 ALA A N 1
ATOM 704 C CA . ALA A 1 89 ? 7.435 9.120 -2.216 1.00 83.69 89 ALA A CA 1
ATOM 705 C C . ALA A 1 89 ? 7.126 9.756 -3.584 1.00 83.69 89 ALA A C 1
ATOM 707 O O . ALA A 1 89 ? 7.917 9.635 -4.515 1.00 83.69 89 ALA A O 1
ATOM 708 N N . LYS A 1 90 ? 5.997 10.469 -3.711 1.00 79.62 90 LYS A N 1
ATOM 709 C CA . LYS A 1 90 ? 5.660 11.236 -4.921 1.00 79.62 90 LYS A CA 1
ATOM 710 C C . LYS A 1 90 ? 6.490 12.507 -5.099 1.00 79.62 90 LYS A C 1
ATOM 712 O O . LYS A 1 90 ? 6.580 12.981 -6.220 1.00 79.62 90 LYS A O 1
ATOM 717 N N . LYS A 1 91 ? 7.042 13.085 -4.028 1.00 79.56 91 LYS A N 1
ATOM 718 C CA . LYS A 1 91 ? 7.896 14.285 -4.110 1.00 79.56 91 LYS A CA 1
ATOM 719 C C . LYS A 1 91 ? 9.319 13.965 -4.553 1.00 79.56 91 LYS A C 1
ATOM 721 O O . LYS A 1 91 ? 10.004 14.844 -5.057 1.00 79.56 91 LYS A O 1
ATOM 726 N N . THR A 1 92 ? 9.784 12.749 -4.280 1.00 63.06 92 THR A N 1
ATOM 727 C CA . THR A 1 92 ? 11.148 12.297 -4.589 1.00 63.06 92 THR A CA 1
ATOM 728 C C . THR A 1 92 ? 11.307 11.746 -6.009 1.00 63.06 92 THR A C 1
ATOM 730 O O . THR A 1 92 ? 12.408 11.333 -6.365 1.00 63.06 92 THR A O 1
ATOM 733 N N . VAL A 1 93 ? 10.224 11.720 -6.794 1.00 55.66 93 VAL A N 1
ATOM 734 C CA . VAL A 1 93 ? 10.188 11.374 -8.227 1.00 55.66 93 VAL A CA 1
ATOM 735 C C . VAL A 1 93 ? 10.031 12.655 -9.031 1.00 55.66 93 VAL A C 1
ATOM 737 O O . VAL A 1 93 ? 10.756 12.793 -10.038 1.00 55.66 93 VAL A O 1
#

Secondary structure (DSSP, 8-state):
----THHHHT-PPPPPPTTTS----SS-SS--SS---------PPP-HHHHHHHHHHHHHTTT-GGG-HHHHHHHHHHHHHHHHHHHHHHH--

Foldseek 3Di:
DDDDPVVVVPPDPDPDDCVVPPDDPPDDPDDDPDDDDPDPPDDDDWDPVLVVVLVVQCVVVVNPCVRSVVSVVVSVVRVVVVVVVVVVVVVVD

Organism: Drosophila yakuba (NCBI:txid7245)

pLDDT: mean 83.3, std 14.23, range [41.56, 96.31]

Mean predicted aligned error: 13.44 Å

Solvent-accessible surface area (backbone atoms only — not comparable to full-atom values): 6180 Å² total; per-residue (Å²): 135,83,80,65,72,67,76,66,72,75,65,62,86,71,80,81,58,57,87,84,55,69,83,78,81,89,62,77,99,62,86,67,99,67,78,86,80,82,73,84,82,73,82,79,83,77,56,60,68,40,49,52,53,32,52,52,47,29,64,77,48,82,62,45,61,85,82,34,52,67,41,50,50,51,36,52,50,48,52,50,54,50,52,52,52,53,52,53,59,62,69,78,107

Radius of gyration: 32.09 Å; Cα contacts (8 Å, |Δi|>4): 26; chains: 1; bounding box: 72×59×68 Å

InterPro domains:
  IPR009069 Cysteine alpha-hairpin motif superfamily [SSF47072] (47-86)
  IPR010625 CHCH [PF06747] (47-80)
  IPR033620 Small ribosomal subunit protein mS37, metazoan [PTHR31278] (16-90)

Sequence (93 aa):
MRVPGALYAARGRAPQNEKDVPFQEILPLRLKNTVSGKADSGSDVACLQEMGVLFACLKDNEFVEKYCHKEISQFQNCYKCYMDRKFEAKKTV